Protein AF-A0A6G2DPU4-F1 (afdb_monomer)

Foldseek 3Di:
DDADAFPAFDWDQDQDPPDRHTDTDGGGALLLLLLLLVLVCQVCDPVDPPPVSVVVNVVCCVVVVVVDDPVRSVVSNVVNCVVVVHDDDPVVPPD

Structure (mmCIF, N/CA/C/O backbone):
data_AF-A0A6G2DPU4-F1
#
_entry.id   AF-A0A6G2DPU4-F1
#
loop_
_atom_site.group_PDB
_atom_site.id
_atom_site.type_symbol
_atom_site.label_atom_id
_atom_site.label_alt_id
_atom_site.label_comp_id
_atom_site.label_asym_id
_atom_site.label_entity_id
_atom_site.label_seq_id
_atom_site.pdbx_PDB_ins_code
_atom_site.Cartn_x
_atom_site.Cartn_y
_atom_site.Cartn_z
_atom_site.occupancy
_atom_site.B_iso_or_equiv
_atom_site.auth_seq_id
_atom_site.auth_comp_id
_atom_site.auth_asym_id
_atom_site.auth_atom_id
_atom_site.pdbx_PDB_model_num
ATOM 1 N N . THR A 1 1 ? -8.826 -12.102 -14.128 1.00 46.91 1 THR A N 1
ATOM 2 C CA . THR A 1 1 ? -7.556 -12.456 -13.464 1.00 46.91 1 THR A CA 1
ATOM 3 C C . THR A 1 1 ? -7.474 -11.582 -12.235 1.00 46.91 1 THR A C 1
ATOM 5 O O . THR A 1 1 ? -7.577 -10.377 -12.404 1.00 46.91 1 THR A O 1
ATOM 8 N N . GLY A 1 2 ? -7.522 -12.158 -11.031 1.00 59.88 2 GLY A N 1
ATOM 9 C CA . GLY A 1 2 ? -7.648 -11.385 -9.784 1.00 59.88 2 GLY A CA 1
ATOM 10 C C . GLY A 1 2 ? -6.351 -10.673 -9.399 1.00 59.88 2 GLY A C 1
ATOM 11 O O . GLY A 1 2 ? -5.285 -11.049 -9.880 1.00 59.88 2 GLY A O 1
ATOM 12 N N . ASP A 1 3 ? -6.446 -9.656 -8.547 1.00 61.16 3 ASP A N 1
ATOM 13 C CA . ASP A 1 3 ? -5.275 -8.952 -8.022 1.00 61.16 3 ASP A CA 1
ATOM 14 C C . ASP A 1 3 ? -4.482 -9.849 -7.064 1.00 61.16 3 ASP A C 1
ATOM 16 O O . ASP A 1 3 ? -5.051 -10.615 -6.278 1.00 61.16 3 ASP A O 1
ATOM 20 N N . VAL A 1 4 ? -3.151 -9.765 -7.127 1.00 65.44 4 VAL A N 1
ATOM 21 C CA . VAL A 1 4 ? -2.272 -10.467 -6.187 1.00 65.44 4 VAL A CA 1
ATOM 22 C C . VAL A 1 4 ? -2.289 -9.715 -4.867 1.00 65.44 4 VAL A C 1
ATOM 24 O O . VAL A 1 4 ? -1.679 -8.660 -4.727 1.00 65.44 4 VAL A O 1
ATOM 27 N N . VAL A 1 5 ? -2.995 -10.275 -3.889 1.00 69.94 5 VAL A N 1
ATOM 28 C CA . VAL A 1 5 ? -3.068 -9.718 -2.537 1.00 69.94 5 VAL A CA 1
ATOM 29 C C . VAL A 1 5 ? -1.974 -10.331 -1.691 1.00 69.94 5 VAL A C 1
ATOM 31 O O . VAL A 1 5 ? -1.866 -11.555 -1.588 1.00 69.94 5 VAL A O 1
ATOM 34 N N . THR A 1 6 ? -1.112 -9.497 -1.125 1.00 70.56 6 THR A N 1
ATOM 35 C CA . THR A 1 6 ? -0.037 -9.957 -0.251 1.00 70.56 6 THR A CA 1
ATOM 36 C C . THR A 1 6 ? 0.254 -8.901 0.808 1.00 70.56 6 THR A C 1
ATOM 38 O O . THR A 1 6 ? 0.629 -7.790 0.435 1.00 70.56 6 THR A O 1
ATOM 41 N N . PRO A 1 7 ? 0.197 -9.243 2.107 1.00 69.94 7 PRO A N 1
ATOM 42 C CA . PRO A 1 7 ? -0.250 -10.516 2.702 1.00 69.94 7 PRO A CA 1
ATOM 43 C C . PRO A 1 7 ? -1.747 -10.798 2.457 1.00 69.94 7 PRO A C 1
ATOM 45 O O . PRO A 1 7 ? -2.392 -10.081 1.707 1.00 69.94 7 PRO A O 1
ATOM 48 N N . GLN A 1 8 ? -2.294 -11.886 3.011 1.00 73.81 8 GLN A N 1
ATOM 49 C CA . GLN A 1 8 ? -3.705 -12.262 2.825 1.00 73.81 8 GLN A CA 1
ATOM 50 C C . GLN A 1 8 ? -4.644 -11.112 3.266 1.00 73.81 8 GLN A C 1
ATOM 52 O O . GLN A 1 8 ? -4.300 -10.416 4.224 1.00 73.81 8 GLN A O 1
ATOM 57 N N . PRO A 1 9 ? -5.800 -10.890 2.597 1.00 78.00 9 PRO A N 1
ATOM 58 C CA . PRO A 1 9 ? -6.754 -9.859 3.003 1.00 78.00 9 PRO A CA 1
ATOM 59 C C . PRO A 1 9 ? -7.087 -9.946 4.494 1.00 78.00 9 PRO A C 1
ATOM 61 O O . PRO A 1 9 ? -7.279 -11.044 5.023 1.00 78.00 9 PRO A O 1
ATOM 64 N N . ILE A 1 10 ? -7.188 -8.797 5.156 1.00 80.88 10 ILE A N 1
ATOM 65 C CA . ILE A 1 10 ? -7.529 -8.724 6.578 1.00 80.88 10 ILE A CA 1
ATOM 66 C C . ILE A 1 10 ? -8.994 -8.339 6.751 1.00 80.88 10 ILE A C 1
ATOM 68 O O . ILE A 1 10 ? -9.582 -7.647 5.918 1.00 80.88 10 ILE A O 1
ATOM 72 N N . THR A 1 11 ? -9.592 -8.820 7.838 1.00 81.44 11 THR A N 1
ATOM 73 C CA . THR A 1 11 ? -10.959 -8.448 8.206 1.00 81.44 11 THR A CA 1
ATOM 74 C C . THR A 1 11 ? -10.900 -7.197 9.069 1.00 81.44 11 THR A C 1
ATOM 76 O O . THR A 1 11 ? -10.314 -7.214 10.148 1.00 81.44 11 THR A O 1
ATOM 79 N N . TYR A 1 12 ? -11.488 -6.116 8.577 1.00 81.19 12 TYR A N 1
ATOM 80 C CA . TYR A 1 12 ? -11.692 -4.883 9.318 1.00 81.19 12 TYR A CA 1
ATOM 81 C C . TYR A 1 12 ? -13.108 -4.851 9.872 1.00 81.19 12 TYR A C 1
ATOM 83 O O . TYR A 1 12 ? -14.070 -4.978 9.116 1.00 81.19 12 TYR A O 1
ATOM 91 N N . ASP A 1 13 ? -13.240 -4.594 11.167 1.00 81.62 13 ASP A N 1
ATOM 92 C CA . ASP A 1 13 ? -14.534 -4.269 11.758 1.00 81.62 13 ASP A CA 1
ATOM 93 C C . ASP A 1 13 ? -14.868 -2.808 11.462 1.00 81.62 13 ASP A C 1
ATOM 95 O O . ASP A 1 13 ? -14.387 -1.879 12.116 1.00 81.62 13 ASP A O 1
ATOM 99 N N . TYR A 1 14 ? -15.674 -2.597 10.425 1.00 83.44 14 TYR A N 1
ATOM 100 C CA . TYR A 1 14 ? -16.104 -1.270 10.024 1.00 83.44 14 TYR A CA 1
ATOM 101 C C . TYR A 1 14 ? -17.284 -0.821 10.880 1.00 83.44 14 TYR A C 1
ATOM 103 O O . TYR A 1 14 ? -18.346 -1.448 10.868 1.00 83.44 14 TYR A O 1
ATOM 111 N N . LYS A 1 15 ? -17.106 0.291 11.597 1.00 83.44 15 LYS A N 1
ATOM 112 C CA . LYS A 1 15 ? -18.183 0.924 12.358 1.00 83.44 15 LYS A CA 1
ATOM 113 C C . LYS A 1 15 ? -19.124 1.668 11.411 1.00 83.44 15 LYS A C 1
ATOM 115 O O . LYS A 1 15 ? -18.683 2.531 10.649 1.00 83.44 15 LYS A O 1
ATOM 120 N N . ALA A 1 16 ? -20.416 1.356 11.477 1.00 83.31 16 ALA A N 1
ATOM 121 C CA . ALA A 1 16 ? -21.422 2.048 10.688 1.00 83.31 16 ALA A CA 1
ATOM 122 C C . ALA A 1 16 ? -21.515 3.541 11.051 1.00 83.31 16 ALA A C 1
ATOM 124 O O . ALA A 1 16 ? -21.300 3.954 12.188 1.00 83.31 16 ALA A O 1
ATOM 125 N N . ILE A 1 17 ? -21.846 4.367 10.055 1.00 85.25 17 ILE A N 1
ATOM 126 C CA . ILE A 1 17 ? -21.923 5.828 10.219 1.00 85.25 17 ILE A CA 1
ATOM 127 C C . ILE A 1 17 ? -23.190 6.239 10.982 1.00 85.25 17 ILE A C 1
ATOM 129 O O . ILE A 1 17 ? -23.166 7.196 11.752 1.00 85.25 17 ILE A O 1
ATOM 133 N N . PHE A 1 18 ? -24.298 5.531 10.753 1.00 87.06 18 PHE A N 1
ATOM 134 C CA . PHE A 1 18 ? -25.622 5.895 11.269 1.00 87.06 18 PHE A CA 1
ATOM 135 C C . PHE A 1 18 ? -26.059 5.068 12.484 1.00 87.06 18 PHE A C 1
ATOM 137 O O . PHE A 1 18 ? -27.025 5.429 13.154 1.00 87.06 18 PHE A O 1
ATOM 144 N N . ASN A 1 19 ? -25.362 3.966 12.766 1.00 84.75 19 ASN A N 1
ATOM 145 C CA . ASN A 1 19 ? -25.744 2.974 13.764 1.00 84.75 19 ASN A CA 1
ATOM 146 C C . ASN A 1 19 ? -24.489 2.556 14.549 1.00 84.75 19 ASN A C 1
ATOM 148 O O . ASN A 1 19 ? -23.385 2.620 14.016 1.00 84.75 19 ASN A O 1
ATOM 152 N N . ASP A 1 20 ? -24.641 2.061 15.779 1.00 83.00 20 ASP A N 1
ATOM 153 C CA . ASP A 1 20 ? -23.523 1.534 16.588 1.00 83.00 20 ASP A CA 1
ATOM 154 C C . ASP A 1 20 ? -23.150 0.074 16.250 1.00 83.00 20 ASP A C 1
ATOM 156 O O . ASP A 1 20 ? -22.502 -0.620 17.031 1.00 83.00 20 ASP A O 1
ATOM 160 N N . GLU A 1 21 ? -23.553 -0.401 15.074 1.00 86.69 21 GLU A N 1
ATOM 161 C CA . GLU A 1 21 ? -23.233 -1.741 14.588 1.00 86.69 21 GLU A CA 1
ATOM 162 C C . GLU A 1 21 ? -21.875 -1.755 13.873 1.00 86.69 21 GLU A C 1
ATOM 164 O O . GLU A 1 21 ? -21.534 -0.837 13.117 1.00 86.69 21 GLU A O 1
ATOM 169 N N . ASN A 1 22 ? -21.111 -2.827 14.093 1.00 84.94 22 ASN A N 1
ATOM 170 C CA . ASN A 1 22 ? -19.873 -3.107 13.376 1.00 84.94 22 ASN A CA 1
ATOM 171 C C . ASN A 1 22 ? -20.109 -4.244 12.381 1.00 84.94 22 ASN A C 1
ATOM 173 O O . ASN A 1 22 ? -20.729 -5.252 12.723 1.00 84.94 22 ASN A O 1
ATOM 177 N N . PHE A 1 23 ? -19.568 -4.100 11.172 1.00 86.19 23 PHE A N 1
ATOM 178 C CA . PHE A 1 23 ? -19.641 -5.129 10.140 1.00 86.19 23 PHE A CA 1
ATOM 179 C C . PHE A 1 23 ? -18.232 -5.571 9.728 1.00 86.19 23 PHE A C 1
ATOM 181 O O . PHE A 1 23 ? -17.401 -4.708 9.427 1.00 86.19 23 PHE A O 1
ATOM 188 N N . PRO A 1 24 ? -17.956 -6.886 9.671 1.00 85.62 24 PRO A N 1
ATOM 189 C CA . PRO A 1 24 ? -16.676 -7.393 9.202 1.00 85.62 24 PRO A CA 1
ATOM 190 C C . PRO A 1 24 ? -16.574 -7.203 7.685 1.00 85.62 24 PRO A C 1
ATOM 192 O O . PRO A 1 24 ? -17.369 -7.746 6.916 1.00 85.62 24 PRO A O 1
ATOM 195 N N . ILE A 1 25 ? -15.581 -6.435 7.247 1.00 85.44 25 ILE A N 1
ATOM 196 C CA . ILE A 1 25 ? -15.266 -6.207 5.837 1.00 85.44 25 ILE A CA 1
ATOM 197 C C . ILE A 1 25 ? -13.898 -6.807 5.547 1.00 85.44 25 ILE A C 1
ATOM 199 O O . ILE A 1 25 ? -12.908 -6.475 6.193 1.00 85.44 25 ILE A O 1
ATOM 203 N N . ILE A 1 26 ? -13.828 -7.665 4.536 1.00 83.00 26 ILE A N 1
ATOM 204 C CA . ILE A 1 26 ? -12.554 -8.171 4.027 1.00 83.00 26 ILE A CA 1
ATOM 205 C C . ILE A 1 26 ? -11.952 -7.087 3.134 1.00 83.00 26 ILE A C 1
ATOM 207 O O . ILE A 1 26 ? -12.541 -6.738 2.110 1.00 83.00 26 ILE A O 1
ATOM 211 N N . ALA A 1 27 ? -10.791 -6.555 3.509 1.00 84.00 27 ALA A N 1
ATOM 212 C CA . ALA A 1 27 ? -10.105 -5.529 2.736 1.00 84.00 27 ALA A CA 1
ATOM 213 C C . ALA A 1 27 ? -8.626 -5.860 2.524 1.00 84.00 27 ALA A C 1
ATOM 215 O O . ALA A 1 27 ? -8.020 -6.674 3.228 1.00 84.00 27 ALA A O 1
ATOM 216 N N . TYR A 1 28 ? -8.044 -5.202 1.524 1.00 83.81 28 TYR A N 1
ATOM 217 C CA . TYR A 1 28 ? -6.606 -5.225 1.298 1.00 83.81 28 TYR A CA 1
ATOM 218 C C . TYR A 1 28 ? -5.870 -4.640 2.499 1.00 83.81 28 TYR A C 1
ATOM 220 O O . TYR A 1 28 ? -6.345 -3.696 3.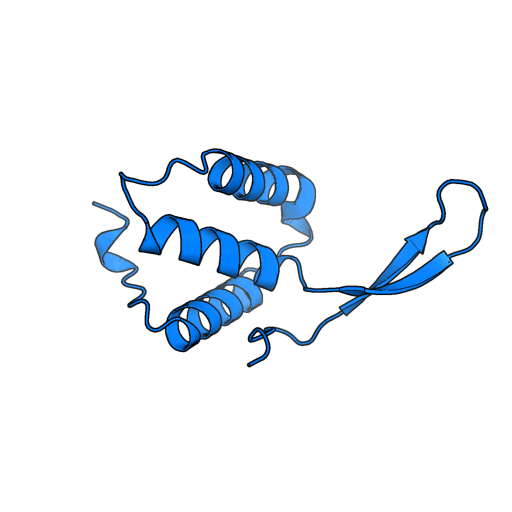136 1.00 83.81 28 TYR A O 1
ATOM 228 N N . THR A 1 29 ? -4.689 -5.181 2.782 1.00 88.62 29 THR A N 1
ATOM 229 C CA . THR A 1 29 ? -3.825 -4.598 3.804 1.00 88.62 29 THR A CA 1
ATOM 230 C C . THR A 1 29 ? -3.235 -3.282 3.299 1.00 88.62 29 THR A C 1
ATOM 232 O O . THR A 1 29 ? -3.150 -3.038 2.087 1.00 88.62 29 THR A O 1
ATOM 235 N N . ILE A 1 30 ? -2.810 -2.421 4.225 1.00 89.69 30 ILE A N 1
ATOM 236 C CA . ILE A 1 30 ? -2.206 -1.124 3.892 1.00 89.69 30 ILE A CA 1
ATOM 237 C C . ILE A 1 30 ? -0.961 -1.332 3.016 1.00 89.69 30 ILE A C 1
ATOM 239 O O . ILE A 1 30 ? -0.725 -0.571 2.080 1.00 89.69 30 ILE A O 1
ATOM 243 N N . GLU A 1 31 ? -0.218 -2.410 3.254 1.00 91.50 31 GLU A N 1
ATOM 244 C CA . GLU A 1 31 ? 0.952 -2.815 2.481 1.00 91.50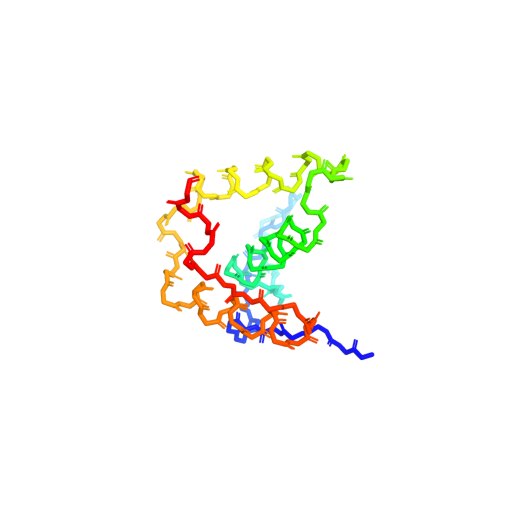 31 GLU A CA 1
ATOM 245 C C . GLU A 1 31 ? 0.613 -3.138 1.028 1.00 91.50 31 GLU A C 1
ATOM 247 O O . GLU A 1 31 ? 1.305 -2.660 0.131 1.00 91.50 31 GLU A O 1
ATOM 252 N N . THR A 1 32 ? -0.463 -3.895 0.776 1.00 90.69 32 THR A N 1
ATOM 253 C CA . THR A 1 32 ? -0.918 -4.179 -0.596 1.00 90.69 32 THR A CA 1
ATOM 254 C C . THR A 1 32 ? -1.309 -2.880 -1.306 1.00 90.69 32 THR A C 1
ATOM 256 O O . THR A 1 32 ? -0.873 -2.635 -2.430 1.00 90.69 32 THR A O 1
ATOM 259 N N . VAL A 1 33 ? -2.066 -2.001 -0.637 1.00 90.94 33 VAL A N 1
ATOM 260 C CA . VAL A 1 33 ? -2.491 -0.713 -1.215 1.00 90.94 33 VAL A CA 1
ATOM 261 C C . VAL A 1 33 ? -1.288 0.176 -1.550 1.00 90.94 33 VAL A C 1
ATOM 263 O O . VAL A 1 33 ? -1.243 0.793 -2.617 1.00 90.94 33 VAL A O 1
ATOM 266 N N . LEU A 1 34 ? -0.301 0.250 -0.654 1.00 91.94 34 LEU A N 1
ATOM 267 C CA . LEU A 1 34 ? 0.932 1.001 -0.885 1.00 91.94 34 LEU A CA 1
ATOM 268 C C . LEU A 1 34 ? 1.754 0.397 -2.028 1.00 91.94 34 LEU A C 1
ATOM 270 O O . LEU A 1 34 ? 2.221 1.146 -2.887 1.00 91.94 34 LEU A O 1
ATOM 274 N N . ALA A 1 35 ? 1.892 -0.929 -2.082 1.00 91.44 35 ALA A N 1
ATOM 275 C CA . ALA A 1 35 ? 2.631 -1.625 -3.131 1.00 91.44 35 ALA A CA 1
ATOM 276 C C . ALA A 1 35 ? 2.066 -1.344 -4.531 1.00 91.44 35 ALA A C 1
ATOM 278 O O . ALA A 1 35 ? 2.826 -1.036 -5.451 1.00 91.44 35 ALA A O 1
ATOM 279 N N . GLU A 1 36 ? 0.742 -1.366 -4.698 1.00 89.56 36 GLU A N 1
ATOM 280 C CA . GLU A 1 36 ? 0.105 -1.051 -5.982 1.00 89.56 36 GLU A CA 1
ATOM 281 C C . GLU A 1 36 ? 0.309 0.404 -6.414 1.00 89.56 36 GLU A C 1
ATOM 283 O O . GLU A 1 36 ? 0.567 0.685 -7.593 1.00 89.56 36 GLU A O 1
ATOM 288 N N . LYS A 1 37 ? 0.216 1.343 -5.464 1.00 90.56 37 LYS A N 1
ATOM 289 C CA . LYS A 1 37 ? 0.453 2.768 -5.731 1.00 90.56 37 LYS A CA 1
ATOM 290 C C . LYS A 1 37 ? 1.901 3.017 -6.127 1.00 90.56 37 LYS A C 1
ATOM 292 O O . LYS A 1 37 ? 2.146 3.685 -7.129 1.00 90.56 37 LYS A O 1
ATOM 297 N N . LEU A 1 38 ? 2.850 2.434 -5.395 1.00 90.00 38 LEU A N 1
ATOM 298 C CA . LEU A 1 38 ? 4.277 2.522 -5.702 1.00 90.00 38 LEU A CA 1
ATOM 299 C C . LEU A 1 38 ? 4.601 1.899 -7.063 1.00 90.00 38 LEU A C 1
ATOM 301 O O . LEU A 1 38 ? 5.321 2.514 -7.845 1.00 90.00 38 LEU A O 1
ATOM 305 N N . GLN A 1 39 ? 4.020 0.741 -7.392 1.00 89.25 39 GLN A N 1
ATOM 306 C CA . GLN A 1 39 ? 4.174 0.121 -8.711 1.00 89.25 39 GLN A CA 1
ATOM 307 C C . GLN A 1 39 ? 3.658 1.028 -9.822 1.00 89.25 39 GLN A C 1
ATOM 309 O O . GLN A 1 39 ? 4.337 1.220 -10.828 1.00 89.25 39 GLN A O 1
ATOM 314 N N . THR A 1 40 ? 2.483 1.627 -9.629 1.00 87.31 40 THR A N 1
ATOM 315 C CA . THR A 1 40 ? 1.882 2.522 -10.622 1.00 87.31 40 THR A CA 1
ATOM 316 C C . THR A 1 40 ? 2.737 3.771 -10.834 1.00 87.31 40 THR A C 1
ATOM 318 O O . THR A 1 40 ? 2.959 4.174 -11.978 1.00 87.31 40 THR A O 1
ATOM 321 N N . ILE A 1 41 ? 3.239 4.364 -9.745 1.00 87.06 41 ILE A N 1
ATOM 322 C CA . ILE A 1 41 ? 4.153 5.511 -9.779 1.00 87.06 41 ILE A CA 1
ATOM 323 C C . ILE A 1 41 ? 5.434 5.147 -10.533 1.00 87.06 41 ILE A C 1
ATOM 325 O O . ILE A 1 41 ? 5.824 5.861 -11.456 1.00 87.06 41 ILE A O 1
ATOM 329 N N . TYR A 1 42 ? 6.050 4.019 -10.180 1.00 85.75 42 TYR A N 1
ATOM 330 C CA . TYR A 1 42 ? 7.300 3.563 -10.777 1.00 85.75 42 TYR A CA 1
ATOM 331 C C . TYR A 1 42 ? 7.143 3.243 -12.270 1.00 85.75 42 TYR A C 1
ATOM 333 O O . TYR A 1 42 ? 7.914 3.723 -13.094 1.00 85.75 42 TYR A O 1
ATOM 341 N N . SER A 1 43 ? 6.098 2.499 -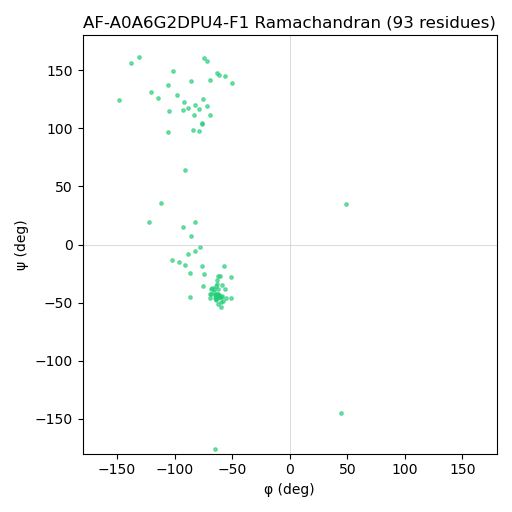12.639 1.00 84.31 43 SER A N 1
ATOM 342 C CA . SER A 1 43 ? 5.832 2.083 -14.022 1.00 84.31 43 SER A CA 1
ATOM 343 C C . SER A 1 43 ? 5.559 3.264 -14.962 1.00 84.31 43 SER A C 1
ATOM 345 O O . SER A 1 43 ? 5.919 3.212 -16.136 1.00 84.31 43 SER A O 1
ATOM 347 N N . ARG A 1 44 ? 4.925 4.337 -14.468 1.00 76.88 44 ARG A N 1
ATOM 348 C CA . ARG A 1 44 ? 4.511 5.480 -15.303 1.00 76.88 44 ARG A CA 1
ATOM 349 C C . ARG A 1 44 ? 5.497 6.648 -15.316 1.00 76.88 44 ARG A C 1
ATOM 351 O O . ARG A 1 44 ? 5.396 7.485 -16.213 1.00 76.88 44 ARG A O 1
ATOM 358 N N . SER A 1 45 ? 6.448 6.687 -14.376 1.00 71.06 45 SER A N 1
ATOM 359 C CA . SER A 1 45 ? 7.542 7.668 -14.308 1.00 71.06 45 SER A CA 1
ATOM 360 C C . SER A 1 45 ? 7.066 9.121 -14.561 1.00 71.06 45 SER A C 1
ATOM 362 O O . SER A 1 45 ? 5.964 9.495 -14.159 1.00 71.06 45 SER A O 1
ATOM 364 N N . PHE A 1 46 ? 7.871 9.965 -15.214 1.00 59.38 46 PHE A N 1
ATOM 365 C CA . PHE A 1 46 ? 7.623 11.401 -15.444 1.00 59.38 46 PHE A CA 1
ATOM 366 C C . PHE A 1 46 ? 6.308 11.738 -16.184 1.00 59.38 46 PHE A C 1
ATOM 368 O O . PHE A 1 46 ? 5.819 12.860 -16.088 1.00 59.38 46 PHE A O 1
ATOM 375 N N . LEU A 1 47 ? 5.691 10.780 -16.887 1.00 59.28 47 LEU A N 1
ATOM 376 C CA . LEU A 1 47 ? 4.422 10.981 -17.605 1.00 59.28 47 LEU A CA 1
ATOM 377 C C . LEU A 1 47 ? 3.181 10.785 -16.715 1.00 59.28 47 LEU A C 1
ATOM 379 O O . LEU A 1 47 ? 2.048 10.754 -17.205 1.00 59.28 47 LEU A O 1
ATOM 383 N N . ASN A 1 48 ? 3.367 10.621 -15.405 1.00 60.47 48 ASN A N 1
ATOM 384 C CA . ASN A 1 48 ? 2.278 10.335 -14.488 1.00 60.47 48 ASN A CA 1
ATOM 385 C C . ASN A 1 48 ? 1.427 11.585 -14.174 1.00 60.47 48 ASN A C 1
ATOM 387 O O . ASN A 1 48 ? 1.789 12.418 -13.348 1.00 60.47 48 ASN A O 1
ATOM 391 N N . SER A 1 49 ? 0.237 11.674 -14.775 1.00 62.69 49 SER A N 1
ATOM 392 C CA . SER A 1 49 ? -0.794 12.677 -14.454 1.00 62.69 49 SER A CA 1
ATOM 393 C C . SER A 1 49 ? -1.600 12.370 -13.181 1.00 62.69 49 SER A C 1
ATOM 395 O O . SER A 1 49 ? -2.446 13.166 -12.774 1.00 62.69 49 SER A O 1
ATOM 397 N N . ARG A 1 50 ? -1.349 11.237 -12.513 1.00 68.44 50 ARG A N 1
ATOM 398 C CA . ARG A 1 50 ? -1.990 10.846 -11.249 1.00 68.44 50 ARG A CA 1
ATOM 399 C C . ARG A 1 50 ? -1.185 11.327 -10.048 1.00 68.44 50 ARG A C 1
ATOM 401 O O . ARG A 1 50 ? -0.729 10.538 -9.224 1.00 68.44 50 ARG A O 1
ATOM 408 N N . SER A 1 51 ? -1.080 12.645 -9.898 1.00 78.31 51 SER A N 1
ATOM 409 C CA . SER A 1 51 ? -0.541 13.292 -8.687 1.00 78.31 51 SER A CA 1
ATOM 410 C C . SER A 1 51 ? -1.200 12.784 -7.393 1.00 78.31 51 SER A C 1
ATOM 412 O O . SER A 1 51 ? -0.563 12.733 -6.342 1.00 78.31 51 SER A O 1
ATOM 414 N N . LYS A 1 52 ? -2.458 12.331 -7.485 1.00 83.19 52 LYS A N 1
ATOM 415 C CA . LYS A 1 52 ? -3.190 11.681 -6.396 1.00 83.19 52 LYS A CA 1
ATOM 416 C C . LYS A 1 52 ? -2.479 10.445 -5.834 1.00 83.19 52 LYS A C 1
ATOM 418 O O . LYS A 1 52 ? -2.514 10.270 -4.624 1.00 83.19 52 LYS A O 1
ATOM 423 N N . ASP A 1 53 ? -1.824 9.616 -6.648 1.00 84.75 53 ASP A N 1
ATOM 424 C CA . ASP A 1 53 ? -1.154 8.411 -6.134 1.00 84.75 53 ASP A CA 1
ATOM 425 C C . ASP A 1 53 ? 0.015 8.775 -5.206 1.00 84.75 53 ASP A C 1
ATOM 427 O O . ASP A 1 53 ? 0.178 8.163 -4.152 1.00 84.75 53 ASP A O 1
ATOM 431 N N . PHE A 1 54 ? 0.764 9.835 -5.532 1.00 85.94 54 PHE A N 1
ATOM 432 C CA . PHE A 1 54 ? 1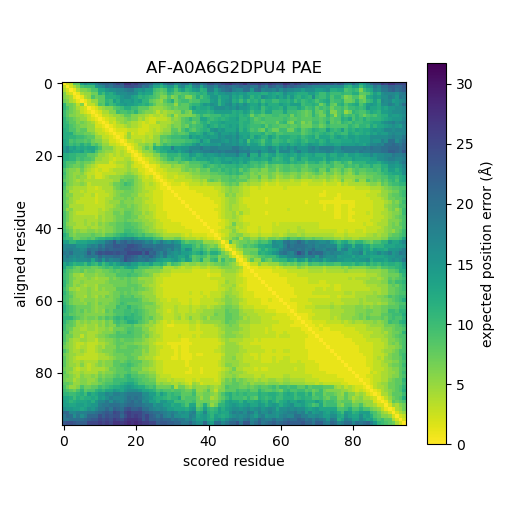.809 10.373 -4.655 1.00 85.94 54 PHE A CA 1
ATOM 433 C C . PHE A 1 54 ? 1.229 10.923 -3.350 1.00 85.94 54 PHE A C 1
ATOM 435 O O . PHE A 1 54 ? 1.772 10.667 -2.274 1.00 85.94 54 PHE A O 1
ATOM 442 N N . TYR A 1 55 ? 0.113 11.657 -3.431 1.00 89.44 55 TYR A N 1
ATOM 443 C CA . TYR A 1 55 ? -0.566 12.167 -2.242 1.00 89.44 55 TYR A CA 1
ATOM 444 C C . TYR A 1 55 ? -1.089 11.032 -1.357 1.00 89.44 55 TYR A C 1
ATOM 446 O O . TYR A 1 55 ? -0.910 11.079 -0.144 1.00 89.44 55 TYR A O 1
ATOM 454 N N . ASP A 1 56 ? -1.682 9.999 -1.956 1.00 89.75 56 ASP A N 1
ATOM 455 C CA . ASP A 1 56 ? -2.195 8.835 -1.243 1.00 89.75 56 ASP A CA 1
ATOM 456 C C . ASP A 1 56 ? -1.057 8.087 -0.520 1.00 89.75 56 ASP A C 1
ATOM 458 O O . ASP A 1 56 ? -1.199 7.756 0.655 1.00 89.75 56 ASP A O 1
ATOM 462 N N . VAL A 1 57 ? 0.101 7.881 -1.164 1.00 90.94 57 VAL A N 1
ATOM 463 C CA . VAL A 1 57 ? 1.283 7.289 -0.504 1.00 90.94 57 VAL A CA 1
ATOM 464 C C . VAL A 1 57 ? 1.761 8.168 0.653 1.00 90.94 57 VAL A C 1
ATOM 466 O O . VAL A 1 57 ? 2.014 7.654 1.743 1.00 90.94 57 VAL A O 1
ATOM 469 N N . TYR A 1 58 ? 1.843 9.486 0.453 1.00 91.19 58 TYR A N 1
ATOM 470 C CA . TYR A 1 58 ? 2.273 10.426 1.490 1.00 91.19 58 TYR A CA 1
ATOM 471 C C . TYR A 1 58 ? 1.333 10.421 2.699 1.00 91.19 58 TYR A C 1
ATOM 473 O O . TYR A 1 58 ? 1.784 10.282 3.837 1.00 91.19 58 TYR A O 1
ATOM 481 N N . ILE A 1 59 ? 0.026 10.568 2.469 1.00 93.06 59 ILE A N 1
ATOM 482 C CA . ILE A 1 59 ? -0.952 10.681 3.549 1.00 93.06 59 ILE A CA 1
ATOM 483 C C . ILE A 1 59 ? -1.094 9.360 4.309 1.00 93.06 59 ILE A C 1
ATOM 485 O O . ILE A 1 59 ? -1.157 9.389 5.536 1.00 93.06 59 ILE A O 1
ATOM 489 N N . LEU A 1 60 ? -1.051 8.210 3.621 1.00 91.31 60 LEU A N 1
ATOM 490 C CA . LEU A 1 60 ? -1.042 6.894 4.266 1.00 91.31 60 LEU A CA 1
ATOM 491 C C . LEU A 1 60 ? 0.227 6.708 5.100 1.00 91.31 60 LEU A C 1
ATOM 493 O O . LEU A 1 60 ? 0.136 6.400 6.282 1.00 91.31 60 LEU A O 1
ATOM 497 N N . SER A 1 61 ? 1.400 7.014 4.543 1.00 88.88 61 SER A N 1
ATOM 498 C CA . SER A 1 61 ? 2.669 6.937 5.281 1.00 88.88 61 SER A CA 1
ATOM 499 C C . SER A 1 61 ? 2.710 7.864 6.499 1.00 88.88 61 SER A C 1
ATOM 501 O O . SER A 1 61 ? 3.434 7.594 7.451 1.00 88.88 61 SER A O 1
ATOM 503 N N . LYS A 1 62 ? 1.951 8.967 6.484 1.00 91.62 62 LYS A N 1
ATOM 504 C CA . LYS A 1 62 ? 1.895 9.935 7.585 1.00 91.62 62 LYS A CA 1
ATOM 505 C C . LYS A 1 62 ? 0.876 9.564 8.662 1.00 91.62 62 LYS A C 1
ATOM 507 O O . LYS A 1 62 ? 1.184 9.687 9.840 1.00 91.62 62 LYS A O 1
ATOM 512 N N . LEU A 1 63 ? -0.332 9.161 8.269 1.00 92.25 63 LEU A N 1
ATOM 513 C CA . LEU A 1 63 ? -1.436 8.875 9.195 1.00 92.25 63 LEU A CA 1
ATOM 514 C C . LEU A 1 63 ? -1.415 7.443 9.731 1.00 92.25 63 LEU A C 1
ATOM 516 O O . LEU A 1 63 ? -1.998 7.179 10.777 1.00 92.25 63 LEU A O 1
ATOM 520 N N . LYS A 1 64 ? -0.793 6.524 8.991 1.00 90.31 64 LYS A N 1
ATOM 521 C CA . LYS A 1 64 ? -0.802 5.081 9.250 1.00 90.31 64 LYS A CA 1
ATOM 522 C C . LYS A 1 64 ? 0.593 4.504 9.432 1.00 90.31 64 LYS A C 1
ATOM 524 O O . LYS A 1 64 ? 0.772 3.303 9.319 1.00 90.31 64 LYS A O 1
ATOM 529 N N . LYS A 1 65 ? 1.576 5.352 9.739 1.00 88.31 65 LYS A N 1
ATOM 530 C CA . LYS A 1 65 ? 2.980 4.955 9.881 1.00 88.31 65 LYS A CA 1
ATOM 531 C C . LYS A 1 65 ? 3.172 3.765 10.823 1.00 88.31 65 LYS A C 1
ATOM 533 O O . LYS A 1 65 ? 3.907 2.848 10.481 1.00 88.31 65 LYS A O 1
ATOM 538 N N . ASP A 1 66 ? 2.514 3.804 11.977 1.00 89.56 66 ASP A N 1
ATOM 539 C CA . ASP A 1 66 ? 2.661 2.786 13.022 1.00 89.56 66 ASP A CA 1
ATOM 540 C C . ASP A 1 66 ? 1.916 1.482 12.685 1.00 89.56 66 ASP A C 1
ATOM 542 O O . ASP A 1 66 ? 2.240 0.434 13.234 1.00 89.56 66 ASP A O 1
ATOM 546 N N . ASP A 1 67 ? 0.965 1.542 11.747 1.00 87.38 67 ASP A N 1
ATOM 547 C CA . ASP A 1 67 ? 0.196 0.394 11.258 1.00 87.38 67 ASP A CA 1
ATOM 548 C C . ASP A 1 67 ? 0.902 -0.317 10.080 1.00 87.38 67 ASP A C 1
ATOM 550 O O . ASP A 1 67 ? 0.430 -1.360 9.635 1.00 87.38 67 ASP A O 1
ATOM 554 N N . ILE A 1 68 ? 1.995 0.246 9.538 1.00 89.69 68 ILE A N 1
ATOM 555 C CA . ILE A 1 68 ? 2.699 -0.291 8.363 1.00 89.69 68 ILE A CA 1
ATOM 556 C C . ILE A 1 68 ? 3.835 -1.215 8.803 1.00 89.69 68 ILE A C 1
ATOM 558 O O . ILE A 1 68 ? 4.851 -0.766 9.342 1.00 89.69 68 ILE A O 1
ATOM 562 N N . ASP A 1 69 ? 3.722 -2.496 8.460 1.00 91.94 69 ASP A N 1
ATOM 563 C CA . ASP A 1 69 ? 4.833 -3.435 8.583 1.00 91.94 69 ASP A CA 1
ATOM 564 C C . ASP A 1 69 ? 5.745 -3.327 7.350 1.00 91.94 69 ASP A C 1
ATOM 566 O O . ASP A 1 69 ? 5.385 -3.704 6.233 1.00 91.94 69 ASP A O 1
ATOM 570 N N . LEU A 1 70 ? 6.964 -2.818 7.547 1.00 89.44 70 LEU A N 1
ATOM 571 C CA . LEU A 1 70 ? 7.940 -2.634 6.468 1.00 89.44 70 LEU A CA 1
ATOM 572 C C . LEU A 1 70 ? 8.388 -3.952 5.816 1.00 89.44 70 LEU A C 1
ATOM 574 O O . LEU A 1 70 ? 8.719 -3.959 4.628 1.00 89.44 70 LEU A O 1
ATOM 578 N N . VAL A 1 71 ? 8.406 -5.061 6.560 1.00 90.62 71 VAL A N 1
ATOM 579 C CA . VAL A 1 71 ? 8.748 -6.386 6.023 1.00 90.62 71 VAL A CA 1
ATOM 580 C C . VAL A 1 71 ? 7.634 -6.856 5.094 1.00 90.62 71 VAL A C 1
ATOM 582 O O . VAL A 1 71 ? 7.906 -7.273 3.965 1.00 90.62 71 VAL A O 1
ATOM 585 N N . GLN A 1 72 ? 6.382 -6.715 5.528 1.00 90.25 72 GLN A N 1
ATOM 586 C CA . GLN A 1 72 ? 5.224 -7.062 4.706 1.00 90.25 72 GLN A CA 1
ATOM 587 C C . GLN A 1 72 ? 5.075 -6.132 3.503 1.00 90.25 72 GLN A C 1
ATOM 589 O O . GLN A 1 72 ? 4.783 -6.604 2.407 1.00 90.25 72 GLN A O 1
ATOM 594 N N . LEU A 1 73 ? 5.363 -4.838 3.661 1.00 91.44 73 LEU A N 1
ATOM 595 C CA . LEU A 1 73 ? 5.380 -3.873 2.564 1.00 91.44 73 LEU A CA 1
ATOM 596 C C . LEU A 1 73 ? 6.409 -4.250 1.502 1.00 91.44 73 LEU A C 1
ATOM 598 O O . LEU A 1 73 ? 6.095 -4.244 0.313 1.00 91.44 73 LEU A O 1
ATOM 602 N N . LYS A 1 74 ? 7.624 -4.629 1.912 1.00 90.19 74 LYS A N 1
ATOM 603 C CA . LYS A 1 74 ? 8.651 -5.105 0.980 1.00 90.19 74 LYS A CA 1
ATOM 604 C C . LYS A 1 74 ? 8.157 -6.322 0.194 1.00 90.19 74 LYS A C 1
ATOM 606 O O . LYS A 1 74 ? 8.231 -6.324 -1.034 1.00 90.19 74 LYS A O 1
ATOM 611 N N . MET A 1 75 ? 7.603 -7.317 0.886 1.00 90.25 75 MET A N 1
ATOM 612 C CA . MET A 1 75 ? 7.056 -8.523 0.256 1.00 90.25 75 MET A CA 1
ATOM 613 C C . MET A 1 75 ? 5.877 -8.224 -0.682 1.00 90.25 75 MET A C 1
ATOM 615 O O . MET A 1 75 ? 5.750 -8.854 -1.734 1.00 90.25 75 MET A O 1
ATOM 619 N N . ALA A 1 76 ? 5.010 -7.281 -0.309 1.00 90.44 76 ALA A N 1
ATOM 620 C CA . ALA A 1 76 ? 3.888 -6.829 -1.122 1.00 90.44 76 ALA A CA 1
ATOM 621 C C . ALA A 1 76 ? 4.379 -6.152 -2.408 1.00 90.44 76 ALA A C 1
ATOM 623 O O . ALA A 1 76 ? 3.894 -6.471 -3.495 1.00 90.44 76 ALA A O 1
ATOM 624 N N . CYS A 1 77 ? 5.386 -5.279 -2.308 1.00 90.75 77 CYS A N 1
ATOM 625 C CA . CYS A 1 77 ? 6.026 -4.633 -3.452 1.00 90.75 77 CYS A CA 1
ATOM 626 C C . CYS A 1 77 ? 6.647 -5.660 -4.404 1.00 90.75 77 CYS A C 1
ATOM 628 O O . CYS A 1 77 ? 6.306 -5.671 -5.582 1.00 90.75 77 CYS A O 1
ATOM 630 N N . GLU A 1 78 ? 7.497 -6.563 -3.912 1.00 89.44 78 GLU A N 1
ATOM 631 C CA . GLU A 1 78 ? 8.156 -7.577 -4.749 1.00 89.44 78 GLU A CA 1
ATOM 632 C C . GLU A 1 78 ? 7.142 -8.415 -5.542 1.00 89.44 78 GLU A C 1
ATOM 634 O O . GLU A 1 78 ? 7.273 -8.576 -6.758 1.00 89.44 78 GLU A O 1
ATOM 639 N N . ARG A 1 79 ? 6.076 -8.888 -4.881 1.00 89.44 79 ARG A N 1
ATOM 640 C CA . ARG A 1 79 ? 5.023 -9.671 -5.542 1.00 89.44 79 ARG A CA 1
ATOM 641 C C . ARG A 1 79 ? 4.200 -8.850 -6.528 1.00 89.44 79 ARG A C 1
ATOM 643 O O . ARG A 1 79 ? 3.928 -9.332 -7.624 1.00 89.44 79 ARG A O 1
ATOM 650 N N . THR A 1 80 ? 3.829 -7.622 -6.172 1.00 90.31 80 THR A N 1
ATOM 651 C CA . THR A 1 80 ? 3.024 -6.744 -7.038 1.00 90.31 80 THR A CA 1
ATOM 652 C C . THR A 1 80 ? 3.779 -6.375 -8.312 1.00 90.31 80 THR A C 1
ATOM 654 O O . THR A 1 80 ? 3.220 -6.419 -9.406 1.00 90.31 80 THR A O 1
ATOM 657 N N . PHE A 1 81 ? 5.063 -6.044 -8.188 1.00 89.88 81 PHE A N 1
ATOM 658 C CA . PHE A 1 81 ? 5.912 -5.698 -9.324 1.00 89.88 81 PHE A CA 1
ATOM 659 C C . PHE A 1 81 ? 6.189 -6.911 -10.212 1.00 89.88 81 PHE A C 1
ATOM 661 O O . PHE A 1 81 ? 6.067 -6.800 -11.429 1.00 89.88 81 PHE A O 1
ATOM 668 N N . SER A 1 82 ? 6.469 -8.075 -9.615 1.00 88.38 82 SER A N 1
ATOM 669 C CA . SER A 1 82 ? 6.633 -9.325 -10.363 1.00 88.38 82 SER A CA 1
ATOM 670 C C . SER A 1 82 ? 5.357 -9.712 -11.117 1.00 88.38 82 SER A C 1
ATOM 672 O O . SER A 1 82 ? 5.437 -10.051 -12.293 1.00 88.38 82 SER A O 1
ATOM 674 N N . TYR A 1 83 ? 4.184 -9.602 -10.484 1.00 88.00 83 TYR A N 1
ATOM 675 C CA . TYR A 1 83 ? 2.898 -9.905 -11.121 1.00 88.00 83 TYR A CA 1
ATOM 676 C C . TYR A 1 83 ? 2.573 -8.967 -12.288 1.00 88.00 83 TYR A C 1
ATOM 678 O O . TYR A 1 83 ? 1.987 -9.387 -13.280 1.00 88.00 83 TYR A O 1
ATOM 686 N N . ARG A 1 84 ? 2.959 -7.692 -12.175 1.00 85.56 84 ARG A N 1
ATOM 687 C CA . ARG A 1 84 ? 2.750 -6.675 -13.214 1.00 85.56 84 ARG A CA 1
ATOM 688 C C . ARG A 1 84 ? 3.934 -6.544 -14.177 1.00 85.56 84 ARG A C 1
ATOM 690 O O . ARG A 1 84 ? 4.031 -5.529 -14.863 1.00 85.56 84 ARG A O 1
ATOM 697 N N . GLU A 1 85 ? 4.841 -7.524 -14.182 1.00 85.25 85 GLU A N 1
ATOM 698 C CA . GLU A 1 85 ? 6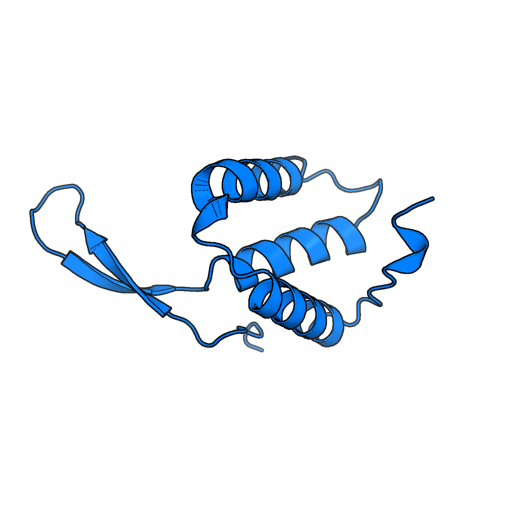.022 -7.593 -15.058 1.00 85.25 85 GLU A CA 1
ATOM 699 C C . GLU A 1 85 ? 6.838 -6.286 -15.083 1.00 85.25 85 GLU A C 1
ATOM 701 O O . GLU A 1 85 ? 7.381 -5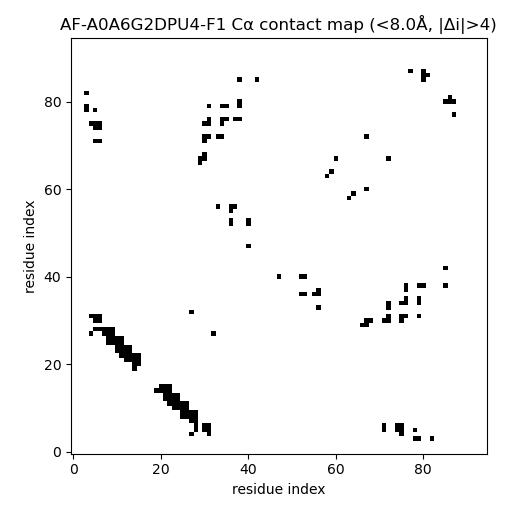.865 -16.100 1.00 85.25 85 GLU A O 1
ATOM 706 N N . THR A 1 86 ? 6.900 -5.602 -13.940 1.00 82.75 86 THR A N 1
ATOM 707 C CA . THR A 1 86 ? 7.633 -4.347 -13.779 1.00 82.75 86 THR A CA 1
ATOM 708 C C . THR A 1 86 ? 8.914 -4.633 -13.009 1.00 82.75 86 THR A C 1
ATOM 710 O O . THR A 1 86 ? 8.857 -5.016 -11.842 1.00 82.75 86 THR A O 1
ATOM 713 N N . GLU A 1 87 ? 10.076 -4.449 -13.635 1.00 78.56 87 GLU A N 1
ATOM 714 C CA . GLU A 1 87 ? 11.358 -4.704 -12.974 1.00 78.56 87 GLU A CA 1
ATOM 715 C C . GLU A 1 87 ? 11.615 -3.667 -11.872 1.00 78.56 87 GLU A C 1
ATOM 717 O O . GLU A 1 87 ? 11.831 -2.480 -12.137 1.00 78.56 87 GLU A O 1
ATOM 722 N N . LEU A 1 88 ? 11.575 -4.118 -10.617 1.00 74.94 88 LEU A N 1
ATOM 723 C CA . LEU A 1 88 ? 11.835 -3.284 -9.451 1.00 74.94 88 LEU A CA 1
ATOM 724 C C . LEU A 1 88 ? 13.348 -3.221 -9.211 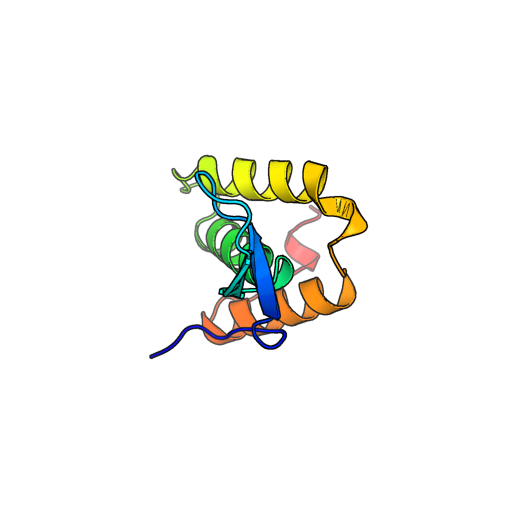1.00 74.94 88 LEU A C 1
ATOM 726 O O . LEU A 1 88 ? 13.936 -4.132 -8.630 1.00 74.94 88 LEU A O 1
ATOM 730 N N . ASN A 1 89 ? 13.987 -2.141 -9.662 1.00 73.62 89 ASN A N 1
ATOM 731 C CA . ASN A 1 89 ? 15.417 -1.934 -9.463 1.00 73.62 89 ASN A CA 1
ATOM 732 C C . ASN A 1 89 ? 15.656 -0.872 -8.384 1.00 73.62 89 ASN A C 1
ATOM 734 O O . ASN A 1 89 ? 15.634 0.326 -8.656 1.00 73.62 89 ASN A O 1
ATOM 738 N N . PHE A 1 90 ? 15.900 -1.318 -7.149 1.00 66.81 90 PHE A N 1
ATOM 739 C CA . PHE A 1 90 ? 16.139 -0.425 -6.009 1.00 66.81 90 PHE A CA 1
ATOM 740 C C . PHE A 1 90 ? 17.395 0.450 -6.167 1.00 66.81 90 PHE A C 1
ATOM 742 O O . PHE A 1 90 ? 17.439 1.550 -5.619 1.00 66.81 90 PHE A O 1
ATOM 749 N N . ASN A 1 91 ? 18.395 0.002 -6.933 1.00 62.47 91 ASN A N 1
ATOM 750 C CA . ASN A 1 91 ? 19.666 0.717 -7.086 1.00 62.47 91 ASN A CA 1
ATOM 751 C C . ASN A 1 91 ? 19.538 1.963 -7.973 1.00 62.47 91 ASN A C 1
ATOM 753 O O . ASN A 1 91 ? 20.295 2.913 -7.799 1.00 62.47 91 ASN A O 1
ATOM 757 N N . ASN A 1 92 ? 18.559 1.990 -8.879 1.00 58.31 92 ASN A N 1
ATOM 758 C CA . ASN A 1 92 ? 18.333 3.120 -9.784 1.00 58.31 92 ASN A CA 1
ATOM 759 C C . ASN A 1 92 ? 17.519 4.265 -9.146 1.00 58.31 92 ASN A C 1
ATOM 761 O O . ASN A 1 92 ? 17.328 5.295 -9.782 1.00 58.31 92 ASN A O 1
ATOM 765 N N . ILE A 1 93 ? 17.012 4.097 -7.916 1.00 58.88 93 ILE A N 1
ATOM 766 C CA . ILE A 1 93 ? 16.093 5.054 -7.266 1.00 58.88 93 ILE A CA 1
ATOM 76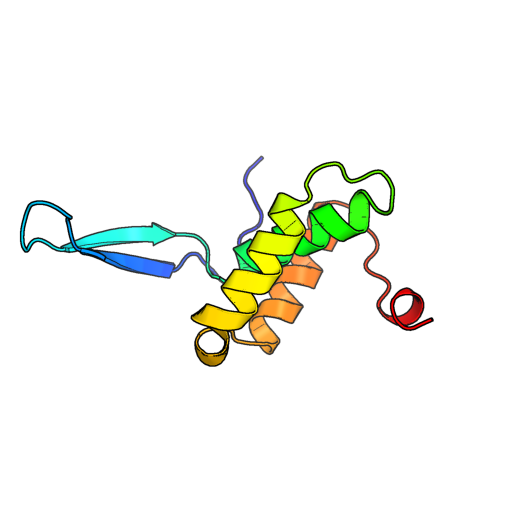7 C C . ILE A 1 93 ? 16.849 6.113 -6.430 1.00 58.88 93 ILE A C 1
ATOM 769 O O . ILE A 1 93 ? 16.281 7.155 -6.116 1.00 58.88 93 ILE A O 1
ATOM 773 N N . ILE A 1 94 ? 18.124 5.878 -6.081 1.00 50.59 94 ILE A N 1
ATOM 774 C CA . ILE A 1 94 ? 18.929 6.730 -5.172 1.00 50.59 94 ILE A CA 1
ATOM 775 C C . ILE A 1 94 ? 20.076 7.445 -5.922 1.00 50.59 94 ILE A C 1
ATOM 777 O O . ILE A 1 94 ? 21.170 7.602 -5.384 1.00 50.59 94 ILE A O 1
ATOM 781 N N . GLN A 1 95 ? 19.859 7.850 -7.177 1.00 37.84 95 GLN A N 1
ATOM 782 C CA . GLN A 1 95 ? 20.802 8.711 -7.909 1.00 37.84 95 GLN A CA 1
ATOM 783 C C . GLN A 1 95 ? 20.374 10.175 -7.883 1.00 37.84 95 GLN A C 1
ATOM 785 O O . GLN A 1 95 ? 19.171 10.440 -8.105 1.00 37.84 95 GLN A O 1
#

Organism: Streptococcus pneumoniae (NCBI:txid1313)

Sequence (95 aa):
TGDVVTPQPITYDYKAIFNDENFPIIAYTIETVLAEKLQTIYSRSFLNSRSKDFYDVYILSKLKKDDIDLVQLKMACERTFSYRETELNFNNIIQ

Secondary structure (DSSP, 8-state):
-----SSPPEEEEEEPSSSS-EEEEEE--HHHHHHHHHHHHHHHGGG---HHHHHHHHHHHHHSGGG--HHHHHHHHHHHHHHTT----GGGG--

Radius of gyration: 15.23 Å; Cα contacts (8 Å, |Δi|>4): 96; chains: 1; bounding box: 46×26×34 Å

InterPro domains:
  IPR014942 Nucleotidyl transferase AbiEii toxin, Type IV TA system [PF08843] (2-91)

Nearest PDB structures (foldseek):
  6hix-assembly1_Af  TM=3.416E-01  e=1.442E+00  Trypanosoma brucei brucei
  6u8t-assembly1_A  TM=3.942E-01  e=5.775E+00  Pasteurella multocida subsp. multocida str. Pm70

Mean predicted aligned error: 7.75 Å

Solvent-accessible surface area (backbone atoms only — not comparable to full-atom values): 5756 Å² total; per-residue (Å²): 134,83,82,85,68,30,63,72,66,42,75,42,74,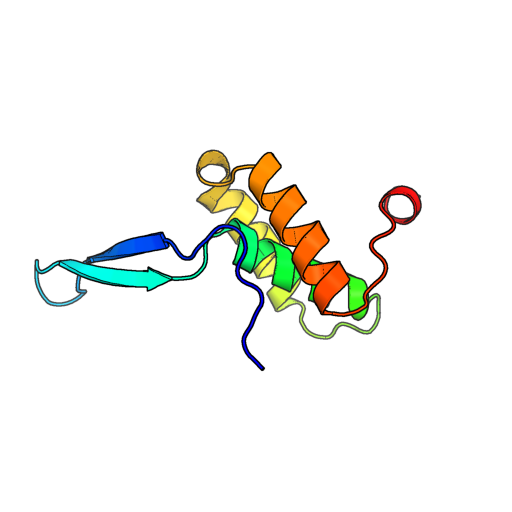44,70,46,92,91,48,97,51,69,45,81,40,80,37,77,40,71,35,32,56,47,20,53,39,52,44,52,50,62,77,45,47,96,77,54,83,59,62,63,50,58,50,51,49,51,51,46,56,66,79,38,47,91,77,55,54,67,69,50,26,51,55,13,30,55,50,44,26,59,74,65,75,43,87,85,60,75,80,75,73,80,118

pLDDT: mean 81.58, std 11.66, range [37.84, 93.06]